Protein AF-A0A955QRF7-F1 (afdb_monomer_lite)

Structure (mmCIF, N/CA/C/O backbone):
data_AF-A0A955QRF7-F1
#
_entry.id   AF-A0A955QRF7-F1
#
loop_
_atom_site.group_PDB
_atom_site.id
_atom_site.type_symbol
_atom_site.label_atom_id
_atom_site.label_alt_id
_atom_site.label_comp_id
_atom_site.label_asym_id
_atom_site.label_entity_id
_atom_site.label_seq_id
_atom_site.pdbx_PDB_ins_code
_atom_site.Cartn_x
_atom_site.Cartn_y
_atom_site.Cartn_z
_atom_site.occupancy
_atom_site.B_iso_or_equiv
_atom_site.auth_seq_id
_atom_site.auth_comp_id
_atom_site.auth_asym_id
_atom_site.auth_atom_id
_atom_site.pdbx_PDB_model_num
ATOM 1 N N . MET A 1 1 ? -19.804 -4.499 7.333 1.00 81.56 1 MET A N 1
ATOM 2 C CA . MET A 1 1 ? -19.029 -5.449 8.173 1.00 81.56 1 MET A CA 1
ATOM 3 C C . MET A 1 1 ? -17.804 -5.906 7.386 1.00 81.56 1 MET A C 1
ATOM 5 O O . MET A 1 1 ? -17.956 -6.197 6.208 1.00 81.56 1 MET A O 1
ATOM 9 N N . LEU A 1 2 ? -16.612 -5.944 7.995 1.00 87.81 2 LEU A N 1
ATOM 10 C CA . LEU A 1 2 ? -15.359 -6.296 7.309 1.00 87.81 2 LEU A CA 1
ATOM 11 C C . LEU A 1 2 ? -15.289 -7.808 6.991 1.00 87.81 2 LEU A C 1
ATOM 13 O O . LEU A 1 2 ? -15.315 -8.619 7.925 1.00 87.81 2 LEU A O 1
ATOM 17 N N . PRO A 1 3 ? -15.180 -8.226 5.714 1.00 91.69 3 PRO A N 1
ATOM 18 C CA . PRO A 1 3 ? -15.219 -9.638 5.338 1.00 91.69 3 PRO A CA 1
ATOM 19 C C . PRO A 1 3 ? -13.865 -10.325 5.581 1.00 91.69 3 PRO A C 1
ATOM 21 O O . PRO A 1 3 ? -13.065 -10.498 4.664 1.00 91.69 3 PRO A O 1
ATOM 24 N N . LYS A 1 4 ? -13.608 -10.756 6.824 1.00 92.06 4 LYS A N 1
ATOM 25 C CA . LYS A 1 4 ? -12.315 -11.320 7.272 1.00 92.06 4 LYS A CA 1
ATOM 26 C C . LYS A 1 4 ? -11.716 -12.383 6.343 1.00 92.06 4 LYS A C 1
ATOM 28 O O . LYS A 1 4 ? -10.517 -12.369 6.100 1.00 92.06 4 LYS A O 1
ATOM 33 N N . ALA A 1 5 ? -12.545 -13.288 5.820 1.00 93.12 5 ALA A N 1
ATOM 34 C CA . ALA A 1 5 ? -12.108 -14.382 4.949 1.00 93.12 5 ALA A CA 1
ATOM 35 C C . ALA A 1 5 ? -11.542 -13.906 3.596 1.00 93.12 5 ALA A C 1
ATOM 37 O O . ALA A 1 5 ? -10.796 -14.638 2.953 1.00 93.12 5 ALA A O 1
ATOM 38 N N . LEU A 1 6 ? -11.880 -12.684 3.171 1.00 94.69 6 LEU A N 1
ATOM 39 C CA . LEU A 1 6 ? -11.380 -12.072 1.941 1.00 94.69 6 LEU A CA 1
ATOM 40 C C . LEU A 1 6 ? -10.150 -11.191 2.175 1.00 94.69 6 LEU A C 1
ATOM 42 O O . LEU A 1 6 ? -9.628 -10.614 1.219 1.00 94.69 6 LEU A O 1
ATOM 46 N N . LEU A 1 7 ? -9.657 -11.087 3.409 1.00 97.38 7 LEU A N 1
ATOM 47 C CA . LEU A 1 7 ? -8.453 -10.326 3.716 1.00 97.38 7 LEU A CA 1
ATOM 48 C C . LEU A 1 7 ? -7.197 -11.157 3.475 1.00 97.38 7 LEU A C 1
ATOM 50 O O . LEU A 1 7 ? -7.159 -12.370 3.676 1.00 97.38 7 LEU A O 1
ATOM 54 N N . HIS A 1 8 ? -6.140 -10.471 3.069 1.00 98.25 8 HIS A N 1
ATOM 55 C CA . HIS A 1 8 ? -4.794 -11.001 3.071 1.00 98.25 8 HIS A CA 1
ATOM 56 C C . HIS A 1 8 ? -4.430 -11.396 4.516 1.00 98.25 8 HIS A C 1
ATOM 58 O O . HIS A 1 8 ? -4.752 -10.628 5.433 1.00 98.25 8 HIS A O 1
ATOM 64 N N . PRO A 1 9 ? -3.775 -12.550 4.761 1.00 97.25 9 PRO A N 1
ATOM 65 C CA . PRO A 1 9 ? -3.526 -13.041 6.118 1.00 97.25 9 PRO A CA 1
ATOM 66 C C . PRO A 1 9 ? -2.848 -12.017 7.036 1.00 97.25 9 PRO A C 1
ATOM 68 O O . PRO A 1 9 ? -3.282 -11.844 8.175 1.00 97.25 9 PRO A O 1
ATOM 71 N N . VAL A 1 10 ? -1.864 -11.269 6.519 1.00 97.00 10 VAL A N 1
ATOM 72 C CA . VAL A 1 10 ? -1.179 -10.196 7.269 1.00 97.00 10 VAL A CA 1
ATOM 73 C C . VAL A 1 10 ? -2.162 -9.110 7.712 1.00 97.00 10 VAL A C 1
ATOM 75 O O . VAL A 1 10 ? -2.156 -8.716 8.874 1.00 97.00 10 VAL A O 1
ATOM 78 N N . ILE A 1 11 ? -3.065 -8.677 6.829 1.00 96.88 11 ILE A N 1
ATOM 79 C CA . ILE A 1 11 ? -4.079 -7.661 7.148 1.00 96.88 11 ILE A CA 1
ATOM 80 C C . ILE A 1 11 ? -5.018 -8.203 8.223 1.00 96.88 11 ILE A C 1
ATOM 82 O O . ILE A 1 11 ? -5.150 -7.599 9.285 1.00 96.88 11 ILE A O 1
ATOM 86 N N . SER A 1 12 ? -5.594 -9.390 8.007 1.00 95.56 12 SER A N 1
ATOM 87 C CA . SER A 1 12 ? -6.481 -10.033 8.986 1.00 95.56 12 SER A CA 1
ATOM 88 C C . SER A 1 12 ? -5.832 -10.167 10.370 1.00 95.56 12 SER A C 1
ATOM 90 O O . SER A 1 12 ? -6.516 -10.036 11.382 1.00 95.56 12 SER A O 1
ATOM 92 N N . GLN A 1 13 ? -4.529 -10.439 10.443 1.00 95.62 13 GLN A N 1
ATOM 93 C CA . GLN A 1 13 ? -3.824 -10.560 11.717 1.00 95.62 13 GLN A CA 1
ATOM 94 C C . GLN A 1 13 ? -3.569 -9.200 12.381 1.00 95.62 13 GLN A C 1
ATOM 96 O O . GLN A 1 13 ? -3.728 -9.075 13.595 1.00 95.62 13 GLN A O 1
ATOM 101 N N . LYS A 1 14 ? -3.150 -8.194 11.608 1.00 95.00 14 LYS A N 1
ATOM 102 C CA . LYS A 1 14 ? -2.612 -6.932 12.137 1.00 95.00 14 LYS A CA 1
ATOM 103 C C . LYS A 1 14 ? -3.670 -5.894 12.494 1.00 95.00 14 LYS A C 1
ATOM 105 O O . LYS A 1 14 ? -3.414 -5.092 13.386 1.00 95.00 14 LYS A O 1
ATOM 110 N N . ILE A 1 15 ? -4.815 -5.897 11.809 1.00 94.56 15 ILE A N 1
ATOM 111 C CA . ILE A 1 15 ? -5.787 -4.788 11.882 1.00 94.56 15 ILE A CA 1
ATOM 112 C C . ILE A 1 15 ? -7.120 -5.157 12.539 1.00 94.56 15 ILE A C 1
ATOM 114 O O . ILE A 1 15 ? -7.928 -4.281 12.844 1.00 94.56 15 ILE A O 1
ATOM 118 N N . TRP A 1 16 ? -7.386 -6.454 12.734 1.00 93.19 16 TRP A N 1
ATOM 119 C CA . TRP A 1 16 ? -8.710 -6.935 13.140 1.00 93.19 16 TRP A CA 1
ATOM 120 C C . TRP A 1 16 ? -9.159 -6.351 14.479 1.00 93.19 16 TRP A C 1
ATOM 122 O O . TRP A 1 16 ? -10.317 -5.976 14.635 1.00 93.19 16 TRP A O 1
ATOM 132 N N . ALA A 1 17 ? -8.243 -6.242 15.441 1.00 94.75 17 ALA A N 1
ATOM 133 C CA . ALA A 1 17 ? -8.566 -5.739 16.769 1.00 94.75 17 ALA A CA 1
ATOM 134 C C . ALA A 1 17 ? -8.928 -4.243 16.748 1.00 94.75 17 ALA A C 1
ATOM 136 O O . ALA A 1 17 ? -9.898 -3.850 17.388 1.00 94.75 17 ALA A O 1
ATOM 137 N N . GLN A 1 18 ? -8.180 -3.436 15.993 1.00 94.38 18 GLN A N 1
ATOM 138 C CA . GLN A 1 18 ? -8.409 -2.000 15.819 1.00 94.38 18 GLN A CA 1
ATOM 139 C C . GLN A 1 18 ? -9.755 -1.752 15.135 1.00 94.38 18 GLN A C 1
ATOM 141 O O . GLN A 1 18 ? -10.582 -0.998 15.642 1.00 94.38 18 GLN A O 1
ATOM 146 N N . PHE A 1 19 ? -10.022 -2.469 14.038 1.00 94.62 19 PHE A N 1
ATOM 147 C CA . PHE A 1 19 ? -11.267 -2.312 13.288 1.00 94.62 19 PHE A CA 1
ATOM 148 C C . PHE A 1 19 ? -12.503 -2.617 14.148 1.00 94.62 19 PHE A C 1
ATOM 150 O O . PHE A 1 19 ? -13.461 -1.852 14.148 1.00 94.62 19 PHE A O 1
ATOM 157 N N . ILE A 1 20 ? -12.484 -3.708 14.924 1.00 95.12 20 ILE A N 1
ATOM 158 C CA . ILE A 1 20 ? -13.621 -4.083 15.784 1.00 95.12 20 ILE A CA 1
ATOM 159 C C . ILE A 1 20 ? -13.842 -3.081 16.930 1.00 95.12 20 ILE A C 1
ATOM 161 O O . ILE A 1 20 ? -14.970 -2.937 17.394 1.00 95.12 20 ILE A O 1
ATOM 165 N N . ARG A 1 21 ? -12.799 -2.362 17.368 1.00 95.50 21 ARG A N 1
ATOM 166 C CA . ARG A 1 21 ? -12.913 -1.290 18.371 1.00 95.50 21 ARG A CA 1
ATOM 167 C C . ARG A 1 21 ? -13.376 0.054 17.799 1.00 95.50 21 ARG A C 1
ATOM 169 O O . ARG A 1 21 ? -13.568 0.985 18.572 1.00 95.50 21 ARG A O 1
ATOM 176 N N . GLY A 1 22 ? -13.565 0.161 16.483 1.00 94.25 22 GLY A N 1
ATOM 177 C CA . GLY A 1 22 ? -13.908 1.423 15.826 1.00 94.25 22 GLY A CA 1
ATOM 178 C C . GLY A 1 22 ? -12.713 2.354 15.601 1.00 94.25 22 GLY A C 1
ATOM 179 O O . GLY A 1 22 ? -12.901 3.513 15.253 1.00 94.25 22 GLY A O 1
ATOM 180 N N . GLU A 1 23 ? -11.483 1.861 15.770 1.00 94.19 23 GLU A N 1
ATOM 181 C CA . GLU A 1 23 ? -10.239 2.599 15.502 1.00 94.19 23 GLU A CA 1
ATOM 182 C C . GLU A 1 23 ? -9.920 2.537 13.995 1.00 94.19 23 GLU A C 1
ATOM 184 O O . GLU A 1 23 ? -8.923 1.948 13.563 1.00 94.19 23 GLU A O 1
ATOM 189 N N . TYR A 1 24 ? -10.836 3.048 13.170 1.00 94.00 24 TYR A N 1
ATOM 190 C CA . TYR A 1 24 ? -10.830 2.854 11.719 1.00 94.00 24 TYR A CA 1
ATOM 191 C C . TYR A 1 24 ? -9.646 3.524 11.022 1.00 94.00 24 TYR A C 1
ATOM 193 O O . TYR A 1 24 ? -8.988 2.898 10.191 1.00 94.00 24 TYR A O 1
ATOM 201 N N . ASP A 1 25 ? -9.328 4.755 11.406 1.00 92.25 25 ASP A N 1
ATOM 202 C CA . ASP A 1 25 ? -8.164 5.502 10.929 1.00 92.25 25 ASP A CA 1
ATOM 203 C C . ASP A 1 25 ? -6.854 4.743 11.202 1.00 92.25 25 ASP A C 1
ATOM 205 O O . ASP A 1 25 ? -6.000 4.594 10.324 1.00 92.25 25 ASP A O 1
ATOM 209 N N . THR A 1 26 ? -6.734 4.178 12.402 1.00 92.75 26 THR A N 1
ATOM 210 C CA . THR A 1 26 ? -5.583 3.384 12.832 1.00 92.75 26 THR A CA 1
ATOM 211 C C . THR A 1 26 ? -5.515 2.060 12.071 1.00 92.75 26 THR A C 1
ATOM 213 O O . THR A 1 26 ? -4.433 1.641 11.653 1.00 92.75 26 THR A O 1
ATOM 216 N N . ALA A 1 27 ? -6.657 1.402 11.852 1.00 95.19 27 ALA A N 1
ATOM 217 C CA . ALA A 1 27 ? -6.733 0.167 11.076 1.00 95.19 27 ALA A CA 1
ATOM 218 C C . ALA A 1 27 ? -6.317 0.388 9.611 1.00 95.19 27 ALA A C 1
ATOM 220 O O . ALA A 1 27 ? -5.536 -0.404 9.076 1.00 95.19 27 ALA A O 1
ATOM 221 N N . VAL A 1 28 ? -6.779 1.476 8.984 1.00 95.75 28 VAL A N 1
ATOM 222 C CA . VAL A 1 28 ? -6.402 1.869 7.615 1.00 95.75 28 VAL A CA 1
ATOM 223 C C . VAL A 1 28 ? -4.914 2.204 7.538 1.00 95.75 28 VAL A C 1
ATOM 225 O O . VAL A 1 28 ? -4.204 1.643 6.698 1.00 95.75 28 VAL A O 1
ATOM 228 N N . PHE A 1 29 ? -4.409 3.045 8.445 1.00 94.56 29 PHE A N 1
ATOM 229 C CA . PHE A 1 29 ? -2.987 3.385 8.490 1.00 94.56 29 PHE A CA 1
ATOM 230 C C . PHE A 1 29 ? -2.113 2.132 8.616 1.00 94.56 29 PHE A C 1
ATOM 232 O O . PHE A 1 29 ? -1.150 1.960 7.862 1.00 94.56 29 PHE A O 1
ATOM 239 N N . GLN A 1 30 ? -2.465 1.227 9.535 1.00 96.06 30 GLN A N 1
ATOM 240 C CA . GLN A 1 30 ? -1.731 -0.019 9.717 1.00 96.06 30 GLN A CA 1
ATOM 241 C C . GLN A 1 30 ? -1.810 -0.902 8.464 1.00 96.06 30 GLN A C 1
ATOM 243 O O . GLN A 1 30 ? -0.790 -1.459 8.069 1.00 96.06 30 GLN A O 1
ATOM 248 N N . ALA A 1 31 ? -2.963 -0.992 7.794 1.00 97.50 31 ALA A N 1
ATOM 249 C CA . ALA A 1 31 ? -3.112 -1.778 6.569 1.00 97.50 31 ALA A CA 1
ATOM 250 C C . ALA A 1 31 ? -2.156 -1.315 5.455 1.00 97.50 31 ALA A C 1
ATOM 252 O O . ALA A 1 31 ? -1.428 -2.131 4.887 1.00 97.50 31 ALA A O 1
ATOM 253 N N . PHE A 1 32 ? -2.088 -0.009 5.178 1.00 97.88 32 PHE A N 1
ATOM 254 C CA . PHE A 1 32 ? -1.172 0.523 4.160 1.00 97.88 32 PHE A CA 1
ATOM 255 C C . PHE A 1 32 ? 0.291 0.546 4.611 1.00 97.88 32 PHE A C 1
ATOM 257 O O . PHE A 1 32 ? 1.195 0.471 3.776 1.00 97.88 32 PHE A O 1
ATOM 264 N N . LYS A 1 33 ? 0.556 0.597 5.920 1.00 96.38 33 LYS A N 1
ATOM 265 C CA . LYS A 1 33 ? 1.904 0.373 6.451 1.00 96.38 33 LYS A CA 1
ATOM 266 C C . LYS A 1 33 ? 2.395 -1.041 6.141 1.00 96.38 33 LYS A C 1
ATOM 268 O O . LYS A 1 33 ? 3.545 -1.181 5.740 1.00 96.38 33 LYS A O 1
ATOM 273 N N . GLU A 1 34 ? 1.551 -2.062 6.280 1.00 97.94 34 GLU A N 1
ATOM 274 C CA . GLU A 1 34 ? 1.926 -3.437 5.913 1.00 97.94 34 GLU A CA 1
ATOM 275 C C . GLU A 1 34 ? 2.198 -3.568 4.403 1.00 97.94 34 GLU A C 1
ATOM 277 O O . GLU A 1 34 ? 3.153 -4.240 4.023 1.00 97.94 34 GLU A O 1
ATOM 282 N N . VAL A 1 35 ? 1.444 -2.867 3.539 1.00 98.38 35 VAL A N 1
ATOM 283 C CA . VAL A 1 35 ? 1.749 -2.789 2.091 1.00 98.38 35 VAL A CA 1
ATOM 284 C C . VAL A 1 35 ? 3.148 -2.210 1.856 1.00 98.38 35 VAL A C 1
ATOM 286 O O . VAL A 1 35 ? 3.942 -2.787 1.116 1.00 98.38 35 VAL A O 1
ATOM 289 N N . GLU A 1 36 ? 3.474 -1.086 2.499 1.00 97.81 36 GLU A N 1
ATOM 290 C CA . GLU A 1 36 ? 4.785 -0.444 2.356 1.00 97.81 36 GLU A CA 1
ATOM 291 C C . GLU A 1 36 ? 5.933 -1.340 2.841 1.00 97.81 36 GLU A C 1
ATOM 293 O O . GLU A 1 36 ? 6.967 -1.434 2.177 1.00 97.81 36 GLU A O 1
ATOM 298 N N . VAL A 1 37 ? 5.748 -2.004 3.986 1.00 97.44 37 VAL A N 1
ATOM 299 C CA . VAL A 1 37 ? 6.723 -2.948 4.548 1.00 97.44 37 VAL A CA 1
ATOM 300 C C . VAL A 1 37 ? 6.965 -4.099 3.577 1.00 97.44 37 VAL A C 1
ATOM 302 O O . VAL A 1 37 ? 8.119 -4.342 3.230 1.00 97.44 37 VAL A O 1
ATOM 305 N N . ALA A 1 38 ? 5.903 -4.735 3.076 1.00 98.12 38 ALA A N 1
ATOM 306 C CA . ALA A 1 38 ? 6.017 -5.856 2.147 1.00 98.12 38 ALA A CA 1
ATOM 307 C C . ALA A 1 38 ? 6.746 -5.462 0.854 1.00 98.12 38 ALA A C 1
ATOM 309 O O . ALA A 1 38 ? 7.632 -6.181 0.398 1.00 98.12 38 ALA A O 1
ATOM 310 N N . VAL A 1 39 ? 6.438 -4.288 0.288 1.00 98.31 39 VAL A N 1
ATOM 311 C CA . VAL A 1 39 ? 7.146 -3.772 -0.894 1.00 98.31 39 VAL A CA 1
ATOM 312 C C . VAL A 1 39 ? 8.627 -3.541 -0.593 1.00 98.31 39 VAL A C 1
ATOM 314 O O . VAL A 1 39 ? 9.480 -3.961 -1.378 1.00 98.31 39 VAL A O 1
ATOM 317 N N . ARG A 1 40 ? 8.954 -2.899 0.537 1.00 98.06 40 ARG A N 1
ATOM 318 C CA . ARG A 1 40 ? 10.347 -2.634 0.930 1.00 98.06 40 ARG A CA 1
ATOM 319 C C . ARG A 1 40 ? 11.142 -3.924 1.091 1.00 98.06 40 ARG A C 1
ATOM 321 O O . ARG A 1 40 ? 12.259 -4.010 0.582 1.00 98.06 40 ARG A O 1
ATOM 328 N N . GLU A 1 41 ? 10.570 -4.903 1.784 1.00 97.19 41 GLU A N 1
ATOM 329 C CA . GLU A 1 41 ? 11.188 -6.208 2.018 1.00 97.19 41 GLU A CA 1
ATOM 330 C C . GLU A 1 41 ? 11.403 -6.963 0.706 1.00 97.19 41 GLU A C 1
ATOM 332 O O . GLU A 1 41 ? 12.514 -7.427 0.446 1.00 97.19 41 GLU A O 1
ATOM 337 N N . ALA A 1 42 ? 10.393 -6.995 -0.167 1.00 97.00 42 ALA A N 1
ATOM 338 C CA . ALA A 1 42 ? 10.471 -7.701 -1.441 1.00 97.00 42 ALA A CA 1
ATOM 339 C C . ALA A 1 42 ? 11.572 -7.152 -2.365 1.00 97.00 42 ALA A C 1
ATOM 341 O O . ALA A 1 42 ? 12.210 -7.911 -3.095 1.00 97.00 42 ALA A O 1
ATOM 342 N N . ILE A 1 43 ? 11.851 -5.844 -2.310 1.00 96.56 43 ILE A N 1
ATOM 343 C CA . ILE A 1 43 ? 12.934 -5.243 -3.102 1.00 96.56 43 ILE A CA 1
ATOM 344 C C . ILE A 1 43 ? 14.265 -5.115 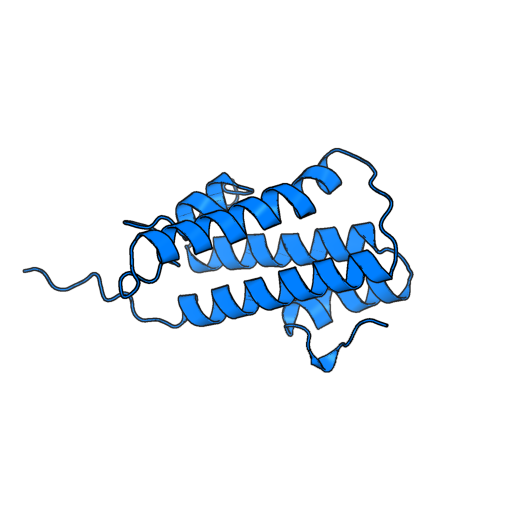-2.350 1.00 96.56 43 ILE A C 1
ATOM 346 O O . ILE A 1 43 ? 15.254 -4.683 -2.956 1.00 96.56 43 ILE A O 1
ATOM 350 N N . GLN A 1 44 ? 14.306 -5.511 -1.072 1.00 96.69 44 GLN A N 1
ATOM 351 C CA . GLN A 1 44 ? 15.441 -5.341 -0.155 1.00 96.69 44 GLN A CA 1
ATOM 352 C C . GLN A 1 44 ? 15.916 -3.878 -0.072 1.00 96.69 44 GLN A C 1
ATOM 354 O O . GLN A 1 44 ? 17.110 -3.586 -0.145 1.00 96.69 44 GLN A O 1
ATOM 359 N N . ALA A 1 45 ? 14.970 -2.941 0.009 1.00 96.56 45 ALA A N 1
ATOM 360 C CA . ALA A 1 45 ? 15.267 -1.514 0.120 1.00 96.56 45 ALA A CA 1
ATOM 361 C C . ALA A 1 45 ? 15.672 -1.114 1.549 1.00 96.56 45 ALA A C 1
ATOM 363 O O . ALA A 1 45 ? 15.341 -1.790 2.527 1.00 96.56 45 ALA A O 1
ATOM 364 N N . SER A 1 46 ? 16.383 0.010 1.667 1.00 96.31 46 SER A N 1
ATOM 365 C CA . SER A 1 46 ? 16.815 0.546 2.963 1.00 96.31 46 SER A CA 1
ATOM 366 C C . SER A 1 46 ? 15.606 0.930 3.834 1.00 96.31 46 SER A C 1
ATOM 368 O O . SER A 1 46 ? 14.597 1.396 3.301 1.00 96.31 46 SER A O 1
ATOM 370 N N . PRO A 1 47 ? 15.695 0.840 5.178 1.00 92.00 47 PRO A N 1
ATOM 371 C CA . PRO A 1 47 ? 14.655 1.336 6.087 1.00 92.00 47 PRO A CA 1
ATOM 372 C C . PRO A 1 47 ? 14.304 2.821 5.903 1.00 92.00 47 PRO A C 1
ATOM 374 O O . PRO A 1 47 ? 13.224 3.249 6.301 1.00 92.00 47 PRO A O 1
ATOM 377 N N . THR A 1 48 ? 15.209 3.605 5.313 1.00 93.69 48 THR A N 1
ATOM 378 C CA . THR A 1 48 ? 15.004 5.030 5.013 1.00 93.69 48 THR A CA 1
ATOM 379 C C . THR A 1 48 ? 14.233 5.274 3.718 1.00 93.69 48 THR A C 1
ATOM 381 O O . THR A 1 48 ? 13.927 6.420 3.410 1.00 93.69 48 THR A O 1
ATOM 384 N N . GLU A 1 49 ? 13.931 4.228 2.950 1.00 94.31 49 GLU A N 1
ATOM 385 C CA . GLU A 1 49 ? 13.109 4.311 1.746 1.00 94.31 49 GLU A CA 1
ATOM 386 C C . GLU A 1 49 ? 11.656 3.986 2.105 1.00 94.31 49 GLU A C 1
ATOM 388 O O . GLU A 1 49 ? 11.341 2.910 2.628 1.00 94.31 49 GLU A O 1
ATOM 393 N N . TYR A 1 50 ? 10.761 4.936 1.854 1.00 95.06 50 TYR A N 1
ATOM 394 C CA . TYR A 1 50 ? 9.348 4.840 2.210 1.00 95.06 50 TYR A CA 1
ATOM 395 C C . TYR A 1 50 ? 8.487 5.708 1.290 1.00 95.06 50 TYR A C 1
ATOM 397 O O . TYR A 1 50 ? 8.986 6.471 0.462 1.00 95.06 50 TYR A O 1
ATOM 405 N N . GLY A 1 51 ? 7.171 5.593 1.445 1.00 95.50 51 GLY A N 1
ATOM 406 C CA . GLY A 1 51 ? 6.208 6.438 0.765 1.00 95.50 51 GLY A CA 1
ATOM 407 C C . GLY A 1 51 ? 6.149 6.197 -0.740 1.00 95.50 51 GLY A C 1
ATOM 408 O O . GLY A 1 51 ? 6.368 5.091 -1.238 1.00 95.50 51 GLY A O 1
ATOM 409 N N . VAL A 1 52 ? 5.819 7.266 -1.462 1.00 97.62 52 VAL A N 1
ATOM 410 C CA . VAL A 1 52 ? 5.634 7.253 -2.917 1.00 97.62 52 VAL A CA 1
ATOM 411 C C . VAL A 1 52 ? 6.919 6.839 -3.633 1.00 97.62 52 VAL A C 1
ATOM 413 O O . VAL A 1 52 ? 6.861 5.990 -4.518 1.00 97.62 52 VAL A O 1
ATOM 416 N N . ASP A 1 53 ? 8.069 7.363 -3.213 1.00 97.50 53 ASP A N 1
ATOM 417 C CA . ASP A 1 53 ? 9.356 7.100 -3.866 1.00 97.50 53 ASP A CA 1
ATOM 418 C C . ASP A 1 53 ? 9.732 5.616 -3.813 1.00 97.50 53 ASP A C 1
ATOM 420 O O . ASP A 1 53 ? 10.172 5.048 -4.815 1.00 97.50 53 ASP A O 1
ATOM 424 N N . LEU A 1 54 ? 9.462 4.948 -2.684 1.00 98.19 54 LEU A N 1
ATOM 425 C CA . LEU A 1 54 ? 9.642 3.502 -2.562 1.00 98.19 54 LEU A CA 1
ATOM 426 C C . LEU A 1 54 ? 8.763 2.736 -3.562 1.00 98.19 54 LEU A C 1
ATOM 428 O O . LEU A 1 54 ? 9.253 1.820 -4.222 1.00 98.19 54 LEU A O 1
ATOM 432 N N . MET A 1 55 ? 7.487 3.112 -3.705 1.00 98.44 55 MET A N 1
ATOM 433 C CA . MET A 1 55 ? 6.582 2.461 -4.663 1.00 98.44 55 MET A CA 1
ATOM 434 C C . MET A 1 55 ? 7.061 2.668 -6.103 1.00 98.44 55 MET A C 1
ATOM 436 O O . MET A 1 55 ? 7.122 1.718 -6.886 1.00 98.44 55 MET A O 1
ATOM 440 N N . ARG A 1 56 ? 7.471 3.895 -6.446 1.00 98.38 56 ARG A N 1
ATOM 441 C CA . ARG A 1 56 ? 8.000 4.225 -7.777 1.00 98.38 56 ARG A CA 1
ATOM 442 C C . ARG A 1 56 ? 9.263 3.442 -8.104 1.00 98.38 56 ARG A C 1
ATOM 444 O O . ARG A 1 56 ? 9.373 2.926 -9.214 1.00 98.38 56 ARG A O 1
ATOM 451 N N . LYS A 1 57 ? 10.168 3.293 -7.136 1.00 98.12 57 LYS A N 1
ATOM 452 C CA . LYS A 1 57 ? 11.371 2.464 -7.266 1.00 98.12 57 LYS A CA 1
ATOM 453 C C . LYS A 1 57 ? 11.019 0.988 -7.457 1.00 98.12 57 LYS A C 1
ATOM 455 O O . LYS A 1 57 ? 11.537 0.348 -8.369 1.00 98.12 57 LYS A O 1
ATOM 460 N N . ALA A 1 58 ? 10.143 0.446 -6.613 1.00 98.12 58 ALA A N 1
ATOM 461 C CA . ALA A 1 58 ? 9.811 -0.976 -6.614 1.00 98.12 58 ALA A CA 1
ATOM 462 C C . ALA A 1 58 ? 9.142 -1.436 -7.916 1.00 98.12 58 ALA A C 1
ATOM 464 O O . ALA A 1 58 ? 9.463 -2.511 -8.424 1.00 98.12 58 ALA A O 1
ATOM 465 N N . PHE A 1 59 ? 8.257 -0.603 -8.465 1.00 98.19 59 PHE A N 1
ATOM 466 C CA . PHE A 1 59 ? 7.450 -0.896 -9.651 1.00 98.19 59 PHE A CA 1
ATOM 467 C C . PHE A 1 59 ? 7.900 -0.114 -10.896 1.00 98.19 59 PHE A C 1
ATOM 469 O O . PHE A 1 59 ? 7.116 0.074 -11.821 1.00 98.19 59 PHE A O 1
ATOM 476 N N . HIS A 1 60 ? 9.143 0.377 -10.938 1.00 97.88 60 HIS A N 1
ATOM 477 C CA . HIS A 1 60 ? 9.652 1.098 -12.107 1.00 97.88 60 HIS A CA 1
ATOM 478 C C . HIS A 1 60 ? 9.541 0.230 -13.385 1.00 97.88 60 HIS A C 1
ATOM 480 O O . HIS A 1 60 ? 10.031 -0.903 -13.364 1.00 97.88 60 HIS A O 1
ATOM 486 N N . PRO A 1 61 ? 8.991 0.728 -14.515 1.00 96.25 61 PRO A N 1
ATOM 487 C CA . PRO A 1 61 ? 8.759 -0.087 -15.720 1.00 96.25 61 PRO A CA 1
ATOM 488 C C . PRO A 1 61 ? 10.014 -0.699 -16.357 1.00 96.25 61 PRO A C 1
ATOM 490 O O . PRO A 1 61 ? 9.931 -1.586 -17.202 1.00 96.25 61 PRO A O 1
ATOM 493 N N . GLU A 1 62 ? 11.198 -0.188 -16.034 1.00 92.19 62 GLU A N 1
ATOM 494 C CA . GLU A 1 62 ? 12.460 -0.683 -16.604 1.00 92.19 62 GLU A CA 1
ATOM 495 C C . GLU A 1 62 ? 13.333 -1.427 -15.599 1.00 92.19 62 GLU A C 1
ATOM 497 O O . GLU A 1 62 ? 14.071 -2.331 -15.978 1.00 92.19 62 GLU A O 1
ATOM 502 N N . HIS A 1 63 ? 13.255 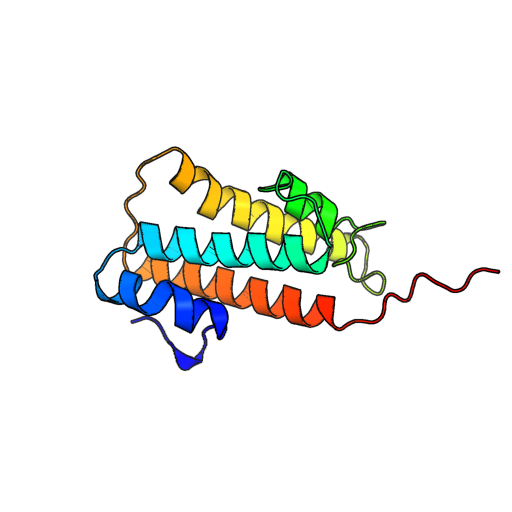-1.060 -14.321 1.00 93.06 63 HIS A N 1
ATOM 503 C CA . HIS A 1 63 ? 14.242 -1.466 -13.313 1.00 93.06 63 HIS A CA 1
ATOM 504 C C . HIS A 1 63 ? 13.599 -1.901 -11.991 1.00 93.06 63 HIS A C 1
ATOM 506 O O . HIS A 1 63 ? 14.298 -2.232 -11.034 1.00 93.06 63 HIS A O 1
ATOM 512 N N . GLY A 1 64 ? 12.267 -1.880 -11.912 1.00 96.44 64 GLY A N 1
ATOM 513 C CA . GLY A 1 64 ? 11.531 -2.222 -10.710 1.00 96.44 64 GLY A CA 1
ATOM 514 C C . GLY A 1 64 ? 11.556 -3.721 -10.479 1.00 96.44 64 GLY A C 1
ATOM 515 O O . GLY A 1 64 ? 11.093 -4.484 -11.324 1.00 96.44 64 GLY A O 1
ATOM 516 N N . LYS A 1 65 ? 12.049 -4.145 -9.313 1.00 96.75 65 LYS A N 1
ATOM 517 C CA . LYS A 1 65 ? 12.098 -5.565 -8.927 1.00 96.75 65 LYS A CA 1
ATOM 518 C C . LYS A 1 65 ? 10.712 -6.216 -8.824 1.00 96.75 65 LYS A C 1
ATOM 520 O O . LYS A 1 65 ? 10.623 -7.431 -8.919 1.00 96.75 65 LYS A O 1
ATOM 525 N N . LEU A 1 66 ? 9.652 -5.425 -8.640 1.00 97.00 66 LEU A N 1
ATOM 526 C CA . LEU A 1 66 ? 8.259 -5.891 -8.627 1.00 97.00 66 LEU A CA 1
ATOM 527 C C . LEU A 1 66 ? 7.507 -5.582 -9.931 1.00 97.00 66 LEU A C 1
ATOM 529 O O . LEU A 1 66 ? 6.299 -5.816 -10.013 1.00 97.00 66 LEU A O 1
ATOM 533 N N . SER A 1 67 ? 8.189 -5.048 -10.951 1.00 95.38 67 SER A N 1
ATOM 534 C CA . SER A 1 67 ? 7.587 -4.859 -12.271 1.00 95.38 67 SER A CA 1
ATOM 535 C C . SER A 1 67 ? 7.517 -6.184 -13.029 1.00 95.38 67 SER A C 1
ATOM 537 O O . SER A 1 67 ? 8.419 -7.017 -12.946 1.00 95.38 67 SER A O 1
ATOM 539 N N . ASN A 1 68 ? 6.462 -6.361 -13.826 1.00 93.25 68 ASN A N 1
ATOM 540 C CA . ASN A 1 68 ? 6.379 -7.473 -14.763 1.00 93.25 68 ASN A CA 1
ATOM 541 C C . ASN A 1 68 ? 6.816 -7.026 -16.159 1.00 93.25 68 ASN A C 1
ATOM 543 O O . ASN A 1 68 ? 6.016 -6.466 -16.912 1.00 93.25 68 ASN A O 1
ATOM 547 N N . SER A 1 69 ? 8.060 -7.331 -16.525 1.00 91.50 69 SER A N 1
ATOM 548 C CA . SER A 1 69 ? 8.619 -6.983 -17.836 1.00 91.50 69 SER A CA 1
ATOM 549 C C . SER A 1 69 ? 7.910 -7.661 -19.015 1.00 91.50 69 SER A C 1
ATOM 551 O O . SER A 1 69 ? 8.084 -7.213 -20.146 1.00 91.50 69 SER A O 1
ATOM 553 N N . SER A 1 70 ? 7.082 -8.687 -18.771 1.00 93.19 70 SER A N 1
ATOM 554 C CA . SER A 1 70 ? 6.290 -9.355 -19.809 1.00 93.19 70 SER A CA 1
ATOM 555 C C . SER A 1 70 ? 5.041 -8.576 -20.244 1.00 93.19 70 SER A C 1
ATOM 557 O O . SER A 1 70 ? 4.382 -8.989 -21.195 1.00 93.19 70 SER A O 1
ATOM 559 N N . LEU A 1 71 ? 4.656 -7.515 -19.526 1.00 94.69 71 LEU A N 1
ATOM 560 C CA . LEU A 1 71 ? 3.471 -6.709 -19.840 1.00 94.69 71 LEU A CA 1
ATOM 561 C C . LEU A 1 71 ? 3.833 -5.481 -20.685 1.00 94.69 71 LEU A C 1
ATOM 563 O O . LEU A 1 71 ? 4.975 -5.015 -20.631 1.00 94.69 71 LEU A O 1
ATOM 567 N N . PRO A 1 72 ? 2.870 -4.888 -21.413 1.00 97.56 72 PRO A N 1
ATOM 568 C CA . PRO A 1 72 ? 3.051 -3.583 -22.038 1.00 97.56 72 PRO A CA 1
ATOM 569 C C . PRO A 1 72 ? 3.564 -2.534 -21.043 1.00 97.56 72 PRO A C 1
ATOM 571 O O . PRO A 1 72 ? 3.150 -2.496 -19.883 1.00 97.56 72 PRO A O 1
ATOM 574 N N . LYS A 1 73 ? 4.443 -1.633 -21.497 1.00 96.88 73 LYS A N 1
ATOM 575 C CA . LYS A 1 73 ? 5.026 -0.579 -20.644 1.00 96.88 73 LYS A CA 1
ATOM 576 C C . LYS A 1 73 ? 3.966 0.295 -19.968 1.00 96.88 73 LYS A C 1
ATOM 578 O O . LYS A 1 73 ? 4.159 0.700 -18.827 1.00 96.88 73 LYS A O 1
ATOM 583 N N . SER A 1 74 ? 2.837 0.531 -20.636 1.00 97.69 74 SER A N 1
ATOM 584 C CA . SER A 1 74 ? 1.690 1.249 -20.074 1.00 97.69 74 SER A CA 1
ATOM 585 C C . SER A 1 74 ? 1.071 0.536 -18.870 1.00 97.69 74 SER A C 1
ATOM 587 O O . SER A 1 74 ? 0.714 1.195 -17.902 1.00 97.69 74 SER A O 1
ATOM 589 N N . GLU A 1 75 ? 0.977 -0.796 -18.888 1.00 97.81 75 GLU A N 1
ATOM 590 C CA . GLU A 1 75 ? 0.446 -1.577 -17.762 1.00 97.81 75 GLU A CA 1
ATOM 591 C C . GLU A 1 75 ? 1.431 -1.618 -16.591 1.00 97.81 75 GLU A C 1
ATOM 593 O O . GLU A 1 75 ? 1.029 -1.500 -15.434 1.00 97.81 75 GLU A O 1
ATOM 598 N N . GLN A 1 76 ? 2.731 -1.718 -16.884 1.00 97.88 76 GLN A N 1
ATOM 599 C CA . GLN A 1 76 ? 3.778 -1.615 -15.863 1.00 97.88 76 GLN A CA 1
ATOM 600 C C . GLN A 1 76 ? 3.731 -0.249 -15.163 1.00 97.88 76 GLN A C 1
ATOM 602 O O . GLN A 1 76 ? 3.753 -0.171 -13.934 1.00 97.88 76 GLN A O 1
ATOM 607 N N . GLN A 1 77 ? 3.599 0.827 -15.945 1.00 98.38 77 GLN A N 1
ATOM 608 C CA . GLN A 1 77 ? 3.455 2.181 -15.419 1.00 98.38 77 GLN A CA 1
ATOM 609 C C . GLN A 1 77 ? 2.165 2.337 -14.603 1.00 98.38 77 GLN A C 1
ATOM 611 O O . GLN A 1 77 ? 2.219 2.853 -13.489 1.00 98.38 77 GLN A O 1
ATOM 616 N N . ALA A 1 78 ? 1.036 1.816 -15.091 1.00 98.44 78 ALA A N 1
ATOM 617 C CA . ALA A 1 78 ? -0.234 1.866 -14.371 1.00 98.44 78 ALA A CA 1
ATOM 618 C C . ALA A 1 78 ? -0.162 1.160 -13.006 1.00 98.44 78 ALA A C 1
ATOM 620 O O . ALA A 1 78 ? -0.731 1.647 -12.029 1.00 98.44 78 ALA A O 1
ATOM 621 N N . LEU A 1 79 ? 0.576 0.049 -12.900 1.00 98.19 79 LEU A N 1
ATOM 622 C CA . LEU A 1 79 ? 0.787 -0.621 -11.617 1.00 98.19 79 LEU A CA 1
ATOM 623 C C . LEU A 1 79 ? 1.626 0.233 -10.655 1.00 98.19 79 LEU A C 1
ATOM 625 O O . LEU A 1 79 ? 1.289 0.347 -9.475 1.00 98.19 79 LEU A O 1
ATOM 629 N N . SER A 1 80 ? 2.683 0.873 -11.163 1.00 98.50 80 SER A N 1
ATOM 630 C CA . SER A 1 80 ? 3.462 1.853 -10.397 1.00 98.50 80 SER A CA 1
ATOM 631 C C . SER A 1 80 ? 2.582 3.004 -9.900 1.00 98.50 80 SER A C 1
ATOM 633 O O . SER A 1 80 ? 2.660 3.380 -8.728 1.00 98.50 80 SER A O 1
ATOM 635 N N . ASP A 1 81 ? 1.716 3.534 -10.770 1.00 98.62 81 ASP A N 1
ATOM 636 C CA . ASP A 1 81 ? 0.775 4.611 -10.448 1.00 98.62 81 ASP A CA 1
ATOM 637 C C . ASP A 1 81 ? -0.234 4.186 -9.380 1.00 98.62 81 ASP A C 1
ATOM 639 O O . ASP A 1 81 ? -0.473 4.945 -8.441 1.00 98.62 81 ASP A O 1
ATOM 643 N N . LEU A 1 82 ? -0.766 2.964 -9.465 1.00 98.56 82 LEU A N 1
ATOM 644 C CA . LEU A 1 82 ? -1.695 2.412 -8.480 1.00 98.56 82 LEU A CA 1
ATOM 645 C C . LEU A 1 82 ? -1.067 2.347 -7.081 1.00 98.56 82 LEU A C 1
ATOM 647 O O . LEU A 1 82 ? -1.657 2.841 -6.120 1.00 98.56 82 LEU A O 1
ATOM 651 N N . PHE A 1 83 ? 0.132 1.772 -6.952 1.00 98.56 83 PHE A N 1
ATOM 652 C CA . PHE A 1 83 ? 0.800 1.644 -5.651 1.00 98.56 83 PHE A CA 1
ATOM 653 C C . PHE A 1 83 ? 1.209 3.003 -5.077 1.00 98.56 83 PHE A C 1
ATOM 655 O O . PHE A 1 83 ? 0.965 3.283 -3.900 1.00 98.56 83 PHE A O 1
ATOM 662 N N . ALA A 1 84 ? 1.795 3.868 -5.908 1.00 98.38 84 ALA A N 1
ATOM 663 C CA . ALA A 1 84 ? 2.161 5.221 -5.508 1.00 98.38 84 ALA A CA 1
ATOM 664 C C . ALA A 1 84 ? 0.933 6.037 -5.076 1.00 98.38 84 ALA A C 1
ATOM 666 O O . ALA A 1 84 ? 0.962 6.683 -4.027 1.00 98.38 84 ALA A O 1
ATOM 667 N N . GLY A 1 85 ? -0.152 5.970 -5.851 1.00 98.00 85 GLY A N 1
ATOM 668 C CA . GLY A 1 85 ? -1.408 6.654 -5.564 1.00 98.00 85 GLY A CA 1
ATOM 669 C C . GLY A 1 85 ? -2.067 6.150 -4.284 1.00 98.00 85 GLY A C 1
ATOM 670 O O . GLY A 1 85 ? -2.510 6.961 -3.473 1.00 98.00 85 GLY A O 1
ATOM 671 N N . ALA A 1 86 ? -2.060 4.837 -4.044 1.00 97.69 86 ALA A N 1
ATOM 672 C CA . ALA A 1 86 ? -2.625 4.245 -2.835 1.00 97.69 86 ALA A CA 1
ATOM 673 C C . ALA A 1 86 ? -1.855 4.663 -1.569 1.00 97.69 86 ALA A C 1
ATOM 675 O O . ALA A 1 86 ? -2.456 5.140 -0.606 1.00 97.69 86 ALA A O 1
ATOM 676 N N . ILE A 1 87 ? -0.520 4.564 -1.573 1.00 96.50 87 ILE A N 1
ATOM 677 C CA . ILE A 1 87 ? 0.306 4.993 -0.429 1.00 96.50 87 ILE A CA 1
ATOM 678 C C . ILE A 1 87 ? 0.200 6.507 -0.204 1.00 96.50 87 ILE A C 1
ATOM 680 O O . ILE A 1 87 ? 0.027 6.958 0.934 1.00 96.50 87 ILE A O 1
ATOM 684 N N . GLY A 1 88 ? 0.252 7.287 -1.286 1.00 94.44 88 GLY A N 1
ATOM 685 C CA . GLY A 1 88 ? 0.109 8.740 -1.246 1.00 94.44 88 GLY A CA 1
ATOM 686 C C . GLY A 1 88 ? -1.243 9.201 -0.701 1.00 94.44 88 GLY A C 1
ATOM 687 O O . GLY A 1 88 ? -1.286 10.184 0.035 1.00 94.44 88 GLY A O 1
ATOM 688 N N . SER A 1 89 ? -2.320 8.476 -1.012 1.00 92.12 89 SER A N 1
ATOM 689 C CA . SER A 1 89 ? -3.689 8.833 -0.614 1.00 92.12 89 SER A CA 1
ATOM 690 C C . SER A 1 89 ? -4.065 8.347 0.783 1.00 92.12 89 SER A C 1
ATOM 692 O O . SER A 1 89 ? -4.737 9.077 1.503 1.00 92.12 89 SER A O 1
ATOM 694 N N . TYR A 1 90 ? -3.633 7.151 1.194 1.00 89.56 90 TYR A N 1
ATOM 695 C CA . TYR A 1 90 ? -4.196 6.493 2.385 1.00 89.56 90 TYR A CA 1
ATOM 696 C C . TYR A 1 90 ? -3.212 6.275 3.540 1.00 89.56 90 TYR A C 1
ATOM 698 O O . TYR A 1 90 ? -3.640 6.009 4.657 1.00 89.56 90 TYR A O 1
ATOM 706 N N . LYS A 1 91 ? -1.895 6.404 3.333 1.00 82.12 91 LYS A N 1
ATOM 707 C CA . LYS A 1 91 ? -0.906 6.331 4.432 1.00 82.12 91 LYS A CA 1
ATOM 708 C C . LYS A 1 91 ? -0.374 7.705 4.822 1.00 82.12 91 LYS A C 1
ATOM 710 O O . LYS A 1 91 ? -0.282 8.036 6.007 1.00 82.12 91 LYS A O 1
ATOM 715 N N . ASN A 1 92 ? -0.028 8.517 3.825 1.00 74.12 92 ASN A N 1
ATOM 716 C CA . ASN A 1 92 ? 0.626 9.802 4.065 1.00 74.12 92 ASN A CA 1
ATOM 717 C C . ASN A 1 92 ? -0.283 10.820 4.784 1.00 74.12 92 ASN A C 1
ATOM 719 O O . ASN A 1 92 ? 0.194 11.451 5.728 1.00 74.12 92 ASN A O 1
ATOM 723 N N . PRO A 1 93 ? -1.584 10.968 4.455 1.00 72.19 93 PRO A N 1
ATOM 724 C CA . PRO A 1 93 ? -2.451 11.900 5.175 1.00 72.19 93 PRO A CA 1
ATOM 725 C C . PRO A 1 93 ? -2.608 11.570 6.660 1.00 72.19 93 PRO A C 1
ATOM 727 O O . PRO A 1 93 ? -2.509 12.479 7.477 1.00 72.19 93 PRO A O 1
ATOM 730 N N . HIS A 1 94 ? -2.744 10.289 7.013 1.00 66.44 94 HIS A N 1
ATOM 731 C CA . HIS A 1 94 ? -2.845 9.831 8.407 1.00 66.44 94 HIS A CA 1
ATOM 732 C C . HIS A 1 94 ? -1.574 10.073 9.225 1.00 66.44 94 HIS A C 1
ATOM 734 O O . HIS A 1 94 ? -1.625 10.121 10.449 1.00 66.44 94 HIS A O 1
ATOM 740 N N . SER A 1 95 ? -0.428 10.260 8.565 1.00 64.31 95 SER A N 1
ATOM 741 C CA . SER A 1 95 ? 0.838 10.564 9.242 1.00 64.31 95 SER A CA 1
ATOM 742 C C . SER A 1 95 ? 0.962 12.044 9.633 1.00 64.31 95 SER A C 1
ATOM 744 O O . SER A 1 95 ? 1.839 12.398 10.420 1.00 64.31 95 SER A O 1
ATOM 746 N N . HIS A 1 96 ? 0.120 12.923 9.073 1.00 71.06 96 HIS A N 1
ATOM 747 C CA . HIS A 1 96 ? 0.279 14.380 9.176 1.00 71.06 96 HIS A CA 1
ATOM 748 C C . HIS A 1 96 ? -1.013 15.138 9.512 1.00 71.06 96 HIS A C 1
ATOM 750 O O . HIS A 1 96 ? -0.959 16.335 9.793 1.00 71.06 96 HIS A O 1
ATOM 756 N N . ARG A 1 97 ? -2.179 14.481 9.460 1.00 68.62 97 ARG A N 1
ATOM 757 C CA . ARG A 1 97 ? -3.499 15.077 9.705 1.00 68.62 97 ARG A CA 1
ATOM 758 C C . ARG A 1 97 ? -4.413 14.079 10.416 1.00 68.62 97 ARG A C 1
ATOM 760 O O . ARG A 1 97 ? -4.318 12.878 10.186 1.00 68.62 97 ARG A O 1
ATOM 767 N N . HIS A 1 98 ? -5.323 14.586 11.245 1.00 64.12 98 HIS A N 1
ATOM 768 C CA . HIS A 1 98 ? -6.386 13.780 11.844 1.00 64.12 98 HIS A CA 1
ATOM 769 C C . HIS A 1 98 ? -7.533 13.659 10.833 1.00 64.12 98 HIS A C 1
ATOM 771 O O . HIS A 1 98 ? -8.164 14.662 10.494 1.00 64.12 98 HIS A O 1
ATOM 777 N N . VAL A 1 99 ? -7.748 12.459 10.295 1.00 69.38 99 VAL A N 1
ATOM 778 C CA . VAL A 1 99 ? -8.791 12.166 9.302 1.00 69.38 99 VAL A CA 1
ATOM 779 C C . VAL A 1 99 ? -9.793 11.228 9.962 1.00 69.38 99 VAL A C 1
ATOM 781 O O . VAL A 1 99 ? -9.427 10.114 10.327 1.00 69.38 99 VAL A O 1
ATOM 784 N N . SER A 1 100 ? -11.034 11.687 10.137 1.00 81.56 100 SER A N 1
ATOM 785 C CA . SER A 1 100 ? -12.127 10.808 10.561 1.00 81.56 100 SER A CA 1
ATOM 786 C C . SER A 1 100 ? -12.469 9.881 9.402 1.00 81.56 100 SER A C 1
ATOM 788 O O . SER A 1 100 ? -12.707 10.370 8.300 1.00 81.56 100 SER A O 1
ATOM 790 N N . ILE A 1 101 ? -12.466 8.574 9.651 1.00 89.31 101 ILE A N 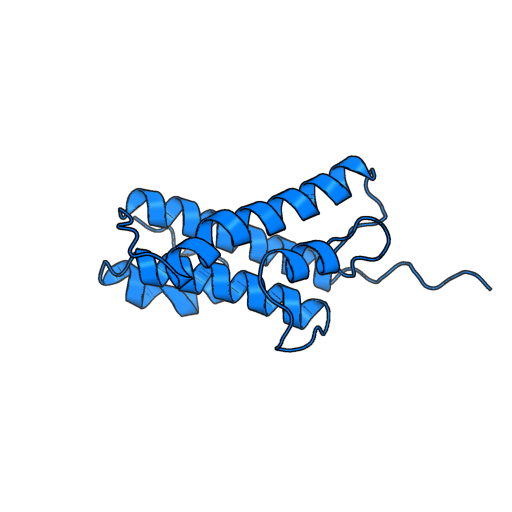1
ATOM 791 C CA . ILE A 1 101 ? -12.845 7.552 8.674 1.00 89.31 101 ILE A CA 1
ATOM 792 C C . ILE A 1 101 ? -14.039 6.792 9.226 1.00 89.31 101 ILE A C 1
ATOM 794 O O . ILE A 1 101 ? -13.989 6.276 10.344 1.00 89.31 101 ILE A O 1
ATOM 798 N N . GLU A 1 102 ? -15.083 6.684 8.415 1.00 93.25 102 GLU A N 1
ATOM 799 C CA . GLU A 1 102 ? -16.258 5.884 8.741 1.00 93.25 102 GLU A CA 1
ATOM 800 C C . GLU A 1 102 ? -16.011 4.393 8.477 1.00 93.25 102 GLU A C 1
ATOM 802 O O . GLU A 1 102 ? -15.171 3.997 7.665 1.00 93.25 102 GLU A O 1
ATOM 807 N N . ALA A 1 103 ? -16.779 3.533 9.147 1.00 94.19 103 ALA A N 1
ATOM 808 C CA . ALA A 1 103 ? -16.590 2.083 9.083 1.00 94.19 103 ALA A CA 1
ATOM 809 C C . ALA A 1 103 ? -16.624 1.524 7.647 1.00 94.19 103 ALA A C 1
ATOM 811 O O . ALA A 1 103 ? -15.892 0.588 7.326 1.00 94.19 103 ALA A O 1
ATOM 812 N N . GLU A 1 104 ? -17.496 2.069 6.799 1.00 95.38 104 GLU A N 1
ATOM 813 C CA . GLU A 1 104 ? -17.685 1.640 5.408 1.00 95.38 104 GLU A CA 1
ATOM 814 C C . GLU A 1 104 ? -16.477 1.999 4.544 1.00 95.38 104 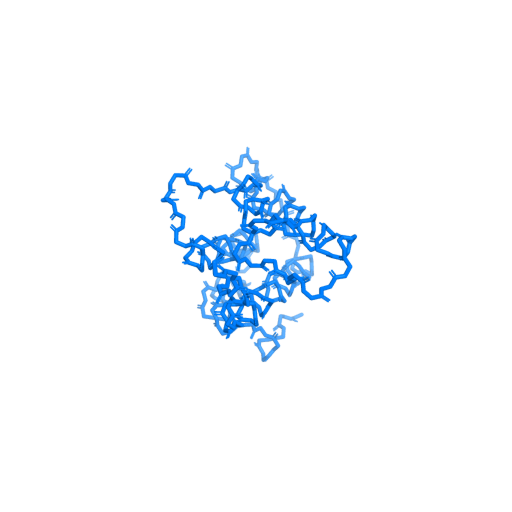GLU A C 1
ATOM 816 O O . GLU A 1 104 ? -15.910 1.126 3.886 1.00 95.38 104 GLU A O 1
ATOM 821 N N . GLU A 1 105 ? -16.019 3.245 4.638 1.00 94.62 105 GLU A N 1
ATOM 822 C CA . GLU A 1 105 ? -14.827 3.724 3.940 1.00 94.62 105 GLU A CA 1
ATOM 823 C C . GLU A 1 105 ? -13.578 2.940 4.378 1.00 94.62 105 GLU A C 1
ATOM 825 O O . GLU A 1 105 ? -12.780 2.498 3.546 1.00 94.62 105 GLU A O 1
ATOM 830 N N . ALA A 1 106 ? -13.449 2.652 5.677 1.00 95.62 106 ALA A N 1
ATOM 831 C CA . ALA A 1 106 ? -12.367 1.815 6.185 1.00 95.62 106 ALA A CA 1
ATOM 832 C C . ALA A 1 106 ? -12.370 0.413 5.565 1.00 95.62 106 ALA A C 1
ATOM 834 O O . ALA A 1 106 ? -11.304 -0.113 5.242 1.00 95.62 106 ALA A O 1
ATOM 835 N N . VAL A 1 107 ? -13.545 -0.203 5.376 1.00 97.12 107 VAL A N 1
ATOM 836 C CA . VAL A 1 107 ? -13.649 -1.521 4.728 1.00 97.12 107 VAL A CA 1
ATOM 837 C C . VAL A 1 107 ? -13.104 -1.465 3.305 1.00 97.12 107 VAL A C 1
ATOM 839 O O . VAL A 1 107 ? -12.303 -2.327 2.943 1.00 97.12 107 VAL A O 1
ATOM 842 N N . GLU A 1 108 ? -13.488 -0.466 2.514 1.00 97.19 108 GLU A N 1
ATOM 843 C CA . GLU A 1 108 ? -13.027 -0.316 1.127 1.00 97.19 108 GLU A CA 1
ATOM 844 C C . GLU A 1 108 ? -11.506 -0.134 1.055 1.00 97.19 108 GLU A C 1
ATOM 846 O O . GLU A 1 108 ? -10.814 -0.849 0.320 1.00 97.19 108 GLU A O 1
ATOM 851 N N . MET A 1 109 ? -10.970 0.751 1.894 1.00 97.12 109 MET A N 1
ATOM 852 C CA . MET A 1 109 ? -9.536 1.021 1.992 1.00 97.12 109 MET A CA 1
ATOM 853 C C . MET A 1 109 ? -8.732 -0.215 2.429 1.00 97.12 109 MET A C 1
ATOM 855 O O . MET A 1 109 ? -7.695 -0.535 1.842 1.00 97.12 109 MET A O 1
ATOM 859 N N . ILE A 1 110 ? -9.218 -0.953 3.431 1.00 97.75 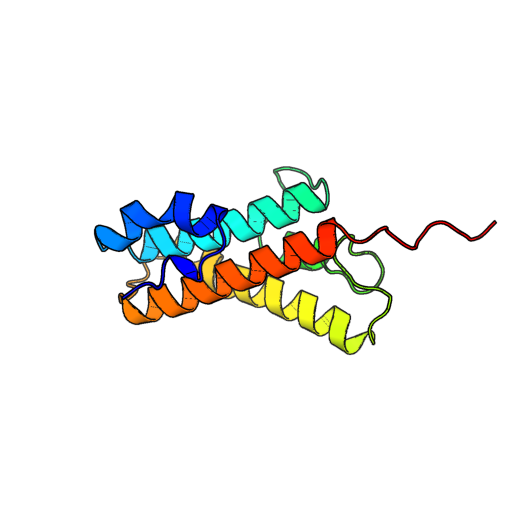110 ILE A N 1
ATOM 860 C CA . ILE A 1 110 ? -8.580 -2.184 3.920 1.00 97.75 110 ILE A CA 1
ATOM 861 C C . ILE A 1 110 ? -8.620 -3.283 2.850 1.00 97.75 110 ILE A C 1
ATOM 863 O O . ILE A 1 110 ? -7.644 -4.024 2.684 1.00 97.75 110 ILE A O 1
ATOM 867 N N . MET A 1 111 ? -9.722 -3.396 2.108 1.00 98.06 111 MET A N 1
ATOM 868 C CA . MET A 1 111 ? -9.840 -4.348 1.002 1.00 98.06 111 MET A CA 1
ATOM 869 C C . MET A 1 111 ? -8.870 -4.011 -0.134 1.00 98.06 111 MET A C 1
ATOM 871 O O . MET A 1 111 ? -8.230 -4.921 -0.670 1.00 98.06 111 MET A O 1
ATOM 875 N N . LEU A 1 112 ? -8.682 -2.724 -0.444 1.00 98.31 112 LEU A N 1
ATOM 876 C CA . LEU A 1 112 ? -7.658 -2.278 -1.387 1.00 98.31 112 LEU A CA 1
ATOM 877 C C . LEU A 1 112 ? -6.252 -2.661 -0.904 1.00 98.31 112 LEU A C 1
ATOM 879 O O . LEU A 1 112 ? -5.522 -3.322 -1.640 1.00 98.31 112 LEU A O 1
ATOM 883 N N . ALA A 1 113 ? -5.884 -2.339 0.340 1.00 98.38 113 ALA A N 1
ATOM 884 C CA . ALA A 1 113 ? -4.584 -2.718 0.905 1.00 98.38 113 ALA A CA 1
ATOM 885 C C . ALA A 1 113 ? -4.359 -4.243 0.869 1.00 98.38 113 ALA A C 1
ATOM 887 O O . ALA A 1 113 ? -3.286 -4.727 0.500 1.00 98.38 113 ALA A O 1
ATOM 888 N N . SER A 1 114 ? -5.401 -5.019 1.175 1.00 98.50 114 SER A N 1
ATOM 889 C CA . SER A 1 114 ? -5.379 -6.475 1.057 1.00 98.50 114 SER A CA 1
ATOM 890 C C . SER A 1 114 ? -5.162 -6.956 -0.378 1.00 98.50 114 SER A C 1
ATOM 892 O O . SER A 1 114 ? -4.543 -8.003 -0.571 1.00 98.50 114 SER A O 1
ATOM 894 N N . HIS A 1 115 ? -5.724 -6.277 -1.374 1.00 98.50 115 HIS A N 1
ATOM 895 C CA . HIS A 1 115 ? -5.515 -6.629 -2.773 1.00 98.50 115 HIS A CA 1
ATOM 896 C C . HIS A 1 115 ? -4.082 -6.308 -3.214 1.00 98.50 115 HIS A C 1
ATOM 898 O O . HIS A 1 115 ? -3.436 -7.157 -3.826 1.00 98.50 115 HIS A O 1
ATOM 904 N N . LEU A 1 116 ? -3.554 -5.148 -2.813 1.00 98.56 116 LEU A N 1
ATOM 905 C CA . LEU A 1 116 ? -2.176 -4.742 -3.097 1.00 98.56 116 LEU A CA 1
ATOM 906 C C . LEU A 1 116 ? -1.151 -5.738 -2.537 1.00 98.56 116 LEU A C 1
ATOM 908 O O . LEU A 1 116 ? -0.226 -6.108 -3.253 1.00 98.56 116 LEU A O 1
ATOM 912 N N . LEU A 1 117 ? -1.335 -6.248 -1.313 1.00 98.44 117 LEU A N 1
ATOM 913 C CA . LEU A 1 117 ? -0.435 -7.273 -0.760 1.00 98.44 117 LEU A CA 1
ATOM 914 C C . LEU A 1 117 ? -0.408 -8.557 -1.593 1.00 98.44 117 LEU A C 1
ATOM 916 O O . LEU A 1 117 ? 0.669 -9.063 -1.880 1.00 98.44 117 LEU A O 1
ATOM 920 N N . ARG A 1 118 ? -1.561 -9.028 -2.083 1.00 98.25 118 ARG A N 1
ATOM 921 C CA . ARG A 1 118 ? -1.591 -10.202 -2.974 1.00 98.25 118 ARG A CA 1
ATOM 922 C C . ARG A 1 118 ? -0.850 -9.961 -4.286 1.00 98.25 118 ARG A C 1
ATOM 924 O O . ARG A 1 118 ? -0.277 -10.895 -4.840 1.00 98.25 118 ARG A O 1
ATOM 931 N N . ILE A 1 119 ? -0.868 -8.727 -4.796 1.00 98.00 119 ILE A N 1
ATOM 932 C CA . ILE A 1 119 ? -0.063 -8.362 -5.965 1.00 98.00 119 ILE A CA 1
ATOM 933 C C . ILE A 1 119 ? 1.427 -8.451 -5.615 1.00 98.00 119 ILE A C 1
ATOM 935 O O . ILE A 1 119 ? 2.185 -9.025 -6.394 1.00 98.00 119 ILE A O 1
ATOM 939 N N . VAL A 1 120 ? 1.849 -7.941 -4.452 1.00 98.00 120 VAL A N 1
ATOM 940 C CA . VAL A 1 120 ? 3.246 -8.051 -3.992 1.00 98.00 120 VAL A CA 1
ATOM 941 C C . VAL A 1 120 ? 3.668 -9.515 -3.869 1.00 98.00 120 VAL A C 1
ATOM 943 O O . VAL A 1 120 ? 4.716 -9.870 -4.407 1.00 98.00 120 VAL A O 1
ATOM 946 N N . ASP A 1 121 ? 2.851 -10.375 -3.257 1.00 96.81 121 ASP A N 1
ATOM 947 C CA . ASP A 1 121 ? 3.136 -11.814 -3.152 1.00 96.81 121 ASP A CA 1
ATOM 948 C C . ASP A 1 121 ? 3.328 -12.442 -4.538 1.00 96.81 121 ASP A C 1
ATOM 950 O O . ASP A 1 121 ? 4.319 -13.127 -4.798 1.00 96.81 121 ASP A O 1
ATOM 954 N N . ALA A 1 122 ? 2.400 -12.163 -5.458 1.00 95.69 122 ALA A N 1
ATOM 955 C CA . ALA A 1 122 ? 2.432 -12.709 -6.809 1.00 95.69 122 ALA A CA 1
ATOM 956 C C . ALA A 1 122 ? 3.663 -12.250 -7.606 1.00 95.69 122 ALA A C 1
ATOM 958 O O . ALA A 1 122 ? 4.174 -13.018 -8.422 1.00 95.69 122 ALA A O 1
ATOM 959 N N . GLN A 1 123 ? 4.140 -11.021 -7.388 1.00 93.06 123 GLN A N 1
ATOM 960 C CA . GLN A 1 123 ? 5.336 -10.493 -8.051 1.00 93.06 123 GLN A CA 1
ATOM 961 C C . GLN A 1 123 ? 6.633 -10.970 -7.387 1.00 93.06 123 GLN A C 1
ATOM 963 O O . GLN A 1 123 ? 7.617 -11.198 -8.082 1.00 93.06 123 GLN A O 1
ATOM 968 N N . SER A 1 124 ? 6.627 -11.194 -6.071 1.00 88.94 124 SER A N 1
ATOM 969 C CA . SER A 1 124 ? 7.809 -11.636 -5.313 1.00 88.94 124 SER A CA 1
ATOM 970 C C . SER A 1 124 ? 8.203 -13.089 -5.601 1.00 88.94 124 SER A C 1
ATOM 972 O O . SER A 1 124 ? 9.355 -13.465 -5.412 1.00 88.94 124 SER A O 1
ATOM 974 N N . VAL A 1 125 ? 7.260 -13.914 -6.069 1.00 81.00 125 VAL A N 1
ATOM 975 C CA . VAL A 1 125 ? 7.500 -15.323 -6.439 1.00 81.00 125 VAL A CA 1
ATOM 976 C C . VAL A 1 125 ? 7.946 -15.473 -7.902 1.00 81.00 125 VAL A C 1
ATOM 978 O O . VAL A 1 125 ? 8.406 -16.544 -8.304 1.00 81.00 125 VAL A O 1
ATOM 981 N N . ARG A 1 126 ? 7.842 -14.423 -8.729 1.00 70.31 126 ARG A N 1
ATOM 982 C CA . ARG A 1 126 ? 8.241 -14.514 -10.139 1.00 70.31 126 ARG A CA 1
ATOM 983 C C . ARG A 1 126 ? 9.766 -14.526 -10.263 1.00 70.31 126 ARG A C 1
ATOM 985 O O . ARG A 1 126 ? 10.415 -13.604 -9.774 1.00 70.31 126 ARG A O 1
ATOM 992 N N . PRO A 1 127 ? 10.357 -15.522 -10.948 1.00 54.50 127 PRO A N 1
ATOM 993 C CA . PRO A 1 127 ? 11.779 -15.485 -11.248 1.00 54.50 127 PRO A CA 1
ATOM 994 C C . PRO A 1 127 ? 12.069 -14.274 -12.139 1.00 54.50 127 PRO A C 1
ATOM 996 O O . PRO A 1 127 ? 11.410 -14.069 -13.162 1.00 54.50 127 PRO A O 1
ATOM 999 N N . SER A 1 128 ? 13.050 -13.458 -11.752 1.00 51.91 128 SER A N 1
ATOM 1000 C CA . SER A 1 128 ? 13.508 -12.347 -12.580 1.00 51.91 128 SER A CA 1
ATOM 1001 C C . SER A 1 128 ? 14.093 -12.909 -13.876 1.00 51.91 128 SER A C 1
ATOM 1003 O O . SER A 1 128 ? 15.185 -13.469 -13.868 1.00 51.91 128 SER A O 1
ATOM 1005 N N . LEU A 1 129 ? 13.400 -12.737 -15.003 1.00 51.38 129 LEU A N 1
ATOM 1006 C CA . LEU A 1 129 ? 13.904 -13.132 -16.330 1.00 51.38 129 LEU A CA 1
ATOM 1007 C C . LEU A 1 129 ? 15.069 -12.245 -16.824 1.00 51.38 129 LEU A C 1
ATOM 1009 O O . LEU A 1 129 ? 15.535 -12.395 -17.948 1.00 51.38 129 LEU A O 1
ATOM 1013 N N . ALA A 1 130 ? 15.570 -11.332 -15.990 1.00 46.12 130 ALA A N 1
ATOM 1014 C CA . ALA A 1 130 ? 16.686 -10.444 -16.288 1.00 46.12 130 ALA A CA 1
ATOM 1015 C C . ALA A 1 130 ? 18.032 -11.058 -15.857 1.00 46.12 130 ALA A C 1
ATOM 1017 O O . ALA A 1 130 ? 18.727 -10.513 -15.005 1.00 46.12 130 ALA A O 1
ATOM 1018 N N . SER A 1 131 ? 18.394 -12.204 -16.434 1.00 44.34 131 SER A N 1
ATOM 1019 C CA . SER A 1 131 ? 19.776 -12.709 -16.430 1.00 44.34 131 SER A CA 1
ATOM 1020 C C . SER A 1 131 ? 19.970 -13.740 -17.545 1.00 44.34 131 SER A C 1
ATOM 1022 O O . SER A 1 131 ? 20.027 -14.943 -17.304 1.00 44.34 131 SER A O 1
ATOM 1024 N N . SER A 1 132 ? 19.989 -13.271 -18.788 1.00 39.03 132 SER A N 1
ATOM 1025 C CA . SER A 1 132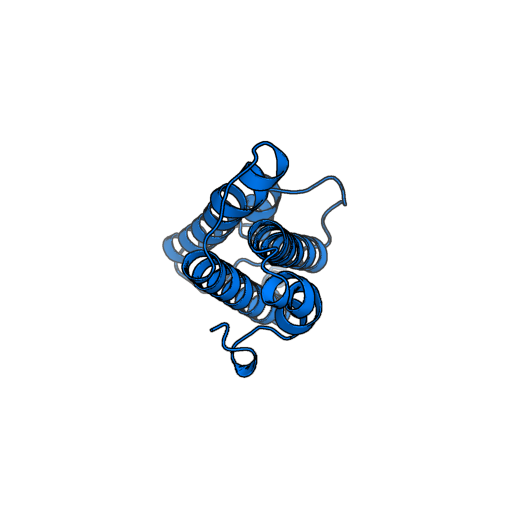 ? 20.595 -13.986 -19.920 1.00 39.03 132 SER A CA 1
ATOM 1026 C C . SER A 1 132 ? 20.826 -13.004 -21.063 1.00 39.03 132 SER A C 1
ATOM 1028 O O . SER A 1 132 ? 20.046 -12.910 -22.004 1.00 39.03 132 SER A O 1
ATOM 1030 N N . VAL A 1 133 ? 21.903 -12.235 -20.940 1.00 40.09 133 VAL A N 1
ATOM 1031 C CA . VAL A 1 133 ? 22.658 -11.773 -22.102 1.00 40.09 133 VAL A CA 1
ATOM 1032 C C . VAL A 1 133 ? 24.123 -11.975 -21.733 1.00 40.09 133 VAL A C 1
ATOM 1034 O O . VAL A 1 133 ? 24.565 -11.456 -20.706 1.00 40.09 133 VAL A O 1
ATOM 1037 N N . ASP A 1 134 ? 24.772 -12.831 -22.518 1.00 39.38 134 ASP A N 1
ATOM 1038 C CA . ASP A 1 134 ? 26.204 -13.137 -22.503 1.00 39.38 134 ASP A CA 1
ATOM 1039 C C . ASP A 1 134 ? 27.083 -11.886 -22.679 1.00 39.38 134 ASP A C 1
ATOM 1041 O O . ASP A 1 134 ? 26.644 -10.938 -23.377 1.00 39.38 134 ASP A O 1
#

Secondary structure (DSSP, 8-state):
---GGGS-HHHHHHHHHHHHTT-HHHHHHHHHHHHHHHHHHHHT--TT--HHHHHHHHT-TTT-TT--TTS-HHHHHHHHHHHHHHHHHHTTGGGTS-----HHHHHHHHHHHHHHHHHHHHHHTS--------

Sequence (134 aa):
MLPKALLHPVISQKIWAQFIRGEYDTAVFQAFKEVEVAVREAIQASPTEYGVDLMRKAFHPEHGKLSNSSLPKSEQQALSDLFAGAIGSYKNPHSHRHVSIEAEEAVEMIMLASHLLRIVDAQSVRPSLASSVD

Foldseek 3Di:
DAPLVLFAPVLSVFQVVCLVVVVLLVSLLVLLVVLQVLLCVLQVHDPPDTALRSLCCQLPLPHHLLHDVVDPSVVSVVSSVLNNVLRNPGHVCSVPHDDDDDSVNSSVSSSSSRVSSVSSVVSSPDDPPPPDDD

Radius of gyration: 15.56 Å; chains: 1; bounding box: 45×31×41 Å

pLDDT: mean 90.75, std 13.62, range [39.03, 98.62]